Protein AF-A0A164VXR6-F1 (afdb_monomer_lite)

InterPro domains:
  IPR011072 HR1 rho-binding domain [PF02185] (20-84)
  IPR011072 HR1 rho-binding domain [PF02185] (116-157)
  IPR011072 HR1 rho-binding domain [PS51860] (7-86)
  IPR011072 HR1 rho-binding domain [SM00742] (19-87)
  IPR011072 HR1 rho-binding domain [SM00742] (115-161)
  IPR036274 HR1 repeat superfamily [SSF46585] (18-89)
  IPR036274 HR1 repeat superfamily [SSF46585] (110-157)

Radius of gyration: 31.19 Å; chains: 1; bounding box: 67×35×111 Å

Sequence (162 aa):
MSPGDVAVQRPDEGSLSEQRISSLEKQLNIEQKVKQGAENMIQQYCNGPTRDKKLLAEAQQMLADSKAKIEYIKMRIMKVKQVQSEEMDGKGSADGSRVRGDRNCDFGLMTPLEVRIEELRHHLRIESAVVEGAKNVIRLLQSARSTDKKALQELETYPNDY

pLDDT: mean 76.7, std 19.56, range [37.41, 98.5]

Organism: NCBI:txid35525

Foldseek 3Di:
DDDDDPPPPDPPVVVVLVVVLVVLVVVLVVLVVQLVVLVVQLVCLVPDPHNPVVSNVVSVVSNVVSVVSNVLSVVLSVVSVVVVVCVVVPPDDPDDDDPDDDPPVVPVNDDPVRVVVVVVVVVVVVVVVVVVVVVVVVVVVVVVVVVVVVVVVVVVVPDDPD

Secondary structure (DSSP, 8-state):
-PPP--------HHHHHHHHHHHHHHHHHHHHHHHHHHHHHHHHHHHSS---HHHHHHHHHHHHHHHHHHHHHHHHHHHHHHHHHHHHS-SS--------S-TTTTGGGS-HHHHHHHHHHHHHHHHHHHHHHHHHHHHHHHHHHHHHHHHHHHHHT-----

Structure (mmCIF, N/CA/C/O backbone):
data_AF-A0A164VXR6-F1
#
_entry.id   AF-A0A164VXR6-F1
#
loop_
_atom_site.group_PDB
_atom_site.id
_atom_site.type_symbol
_atom_site.label_atom_id
_atom_site.label_alt_id
_atom_site.label_comp_id
_atom_site.label_asym_id
_atom_site.label_entity_id
_atom_site.label_seq_id
_atom_site.pdbx_PDB_ins_code
_atom_site.Cartn_x
_atom_site.Cartn_y
_atom_site.Cartn_z
_atom_site.occupancy
_atom_site.B_iso_or_equiv
_atom_site.auth_seq_id
_atom_site.auth_comp_id
_atom_site.auth_asym_id
_atom_site.auth_atom_id
_atom_site.pdbx_PDB_model_num
ATOM 1 N N . MET A 1 1 ? 46.094 20.192 -18.897 1.00 37.41 1 MET A N 1
ATOM 2 C CA . MET A 1 1 ? 44.931 20.343 -17.996 1.00 37.41 1 MET A CA 1
ATOM 3 C C . MET A 1 1 ? 43.836 19.445 -18.547 1.00 37.41 1 MET A C 1
ATOM 5 O O . MET A 1 1 ? 43.310 19.765 -19.603 1.00 37.41 1 MET A O 1
ATOM 9 N N . SER A 1 2 ? 43.589 18.287 -17.929 1.00 38.66 2 SER A N 1
ATOM 10 C CA . SER A 1 2 ? 42.525 17.363 -18.357 1.00 38.66 2 SER A CA 1
ATOM 11 C C . SER A 1 2 ? 41.244 17.643 -17.566 1.00 38.66 2 SER A C 1
ATOM 13 O O . SER A 1 2 ? 41.351 17.872 -16.358 1.00 38.66 2 SER A O 1
ATOM 15 N N . PRO A 1 3 ? 40.055 17.640 -18.194 1.00 51.25 3 PRO A N 1
ATOM 16 C CA . PRO A 1 3 ? 38.788 17.786 -17.485 1.00 51.25 3 PRO A CA 1
ATOM 17 C C . PRO A 1 3 ? 38.498 16.517 -16.679 1.00 51.25 3 PRO A C 1
ATOM 19 O O . PRO A 1 3 ? 38.633 15.412 -17.199 1.00 51.25 3 PRO A O 1
ATOM 22 N N . GLY A 1 4 ? 38.148 16.691 -15.406 1.00 48.50 4 GLY A N 1
ATOM 23 C CA . GLY A 1 4 ? 37.881 15.603 -14.474 1.00 48.50 4 GLY A CA 1
ATOM 24 C C . GLY A 1 4 ? 36.590 14.852 -14.784 1.00 48.50 4 GLY A C 1
ATOM 25 O O . GLY A 1 4 ? 35.537 15.458 -14.982 1.00 48.50 4 GLY A O 1
ATOM 26 N N . ASP A 1 5 ? 36.686 13.525 -14.742 1.00 47.75 5 ASP A N 1
ATOM 27 C CA . ASP A 1 5 ? 35.557 12.622 -14.560 1.00 47.75 5 ASP A CA 1
ATOM 28 C C . ASP A 1 5 ? 34.925 12.891 -13.190 1.00 47.75 5 ASP A C 1
ATOM 30 O O . ASP A 1 5 ? 35.370 12.391 -12.154 1.00 47.75 5 ASP A O 1
ATOM 34 N N . VAL A 1 6 ? 33.872 13.707 -13.168 1.00 50.69 6 VAL A N 1
ATOM 35 C CA . VAL A 1 6 ? 32.955 13.754 -12.030 1.00 50.69 6 VAL A CA 1
ATOM 36 C C . VAL A 1 6 ? 32.111 12.491 -12.120 1.00 50.69 6 VAL A C 1
ATOM 38 O O . VAL A 1 6 ? 31.090 12.450 -12.806 1.00 50.69 6 VAL A O 1
ATOM 41 N N . ALA A 1 7 ? 32.577 11.433 -11.459 1.00 50.16 7 ALA A N 1
ATOM 42 C CA . ALA A 1 7 ? 31.784 10.245 -11.208 1.00 50.16 7 ALA A CA 1
ATOM 43 C C . ALA A 1 7 ? 30.523 10.671 -10.444 1.00 50.16 7 ALA A C 1
ATOM 45 O O . ALA A 1 7 ? 30.551 10.921 -9.241 1.00 50.16 7 ALA A O 1
ATOM 46 N N . VAL A 1 8 ? 29.407 10.797 -11.161 1.00 50.16 8 VAL A N 1
ATOM 47 C CA . VAL A 1 8 ? 28.083 10.901 -10.554 1.00 50.16 8 VAL A CA 1
ATOM 48 C C . VAL A 1 8 ? 27.835 9.557 -9.880 1.00 50.16 8 VAL A C 1
ATOM 50 O O . VAL A 1 8 ? 27.436 8.586 -10.526 1.00 50.16 8 VAL A O 1
ATOM 53 N N . GLN A 1 9 ? 28.147 9.481 -8.585 1.00 45.62 9 GLN A N 1
ATOM 54 C CA . GLN A 1 9 ? 27.748 8.377 -7.725 1.00 45.62 9 GLN A CA 1
ATOM 55 C C . GLN A 1 9 ? 26.221 8.284 -7.822 1.00 45.62 9 GLN A C 1
ATOM 57 O O . GLN A 1 9 ? 25.499 9.120 -7.274 1.00 45.62 9 GLN A O 1
ATOM 62 N N . ARG A 1 10 ? 25.718 7.307 -8.583 1.00 52.88 10 ARG A N 1
ATOM 63 C CA . ARG A 1 10 ? 24.296 6.965 -8.551 1.00 52.88 10 ARG A CA 1
ATOM 64 C C . ARG A 1 10 ? 23.985 6.559 -7.108 1.00 52.88 10 ARG A C 1
ATOM 66 O O . ARG A 1 10 ? 24.719 5.717 -6.586 1.00 52.88 10 ARG A O 1
ATOM 73 N N . PRO A 1 11 ? 22.989 7.169 -6.442 1.00 51.09 11 PRO A N 1
ATOM 74 C CA . PRO A 1 11 ? 22.593 6.719 -5.119 1.00 51.09 11 PRO A CA 1
ATOM 75 C C . PRO A 1 11 ? 22.238 5.236 -5.216 1.00 51.09 11 PRO A C 1
ATOM 77 O O . PRO A 1 11 ? 21.591 4.806 -6.168 1.00 51.09 11 PRO A O 1
ATOM 80 N N . ASP A 1 12 ? 22.747 4.459 -4.270 1.00 57.25 12 ASP A N 1
ATOM 81 C CA . ASP A 1 12 ? 22.520 3.026 -4.191 1.00 57.25 12 ASP A CA 1
ATOM 82 C C . ASP A 1 12 ? 21.017 2.779 -3.974 1.00 57.25 12 ASP A C 1
ATOM 84 O O . ASP A 1 12 ? 20.495 2.964 -2.873 1.00 57.25 12 ASP A O 1
ATOM 88 N N . GLU A 1 13 ? 20.295 2.444 -5.047 1.00 53.94 13 GLU A N 1
ATOM 89 C CA . GLU A 1 13 ? 18.845 2.175 -5.053 1.00 53.94 13 GLU A CA 1
ATOM 90 C C . GLU A 1 13 ? 18.466 1.070 -4.043 1.00 53.94 13 GLU A C 1
ATOM 92 O O . GLU A 1 13 ? 17.353 1.061 -3.499 1.00 53.94 13 GLU A O 1
ATOM 97 N N . GLY A 1 14 ? 19.424 0.193 -3.705 1.00 58.69 14 GLY A N 1
ATOM 98 C CA . GLY A 1 14 ? 19.308 -0.771 -2.612 1.00 58.69 14 GLY A CA 1
ATOM 99 C C . GLY A 1 14 ? 19.051 -0.097 -1.261 1.00 58.69 14 GLY A C 1
ATOM 100 O O . GLY A 1 14 ? 18.125 -0.483 -0.546 1.00 58.69 14 GLY A O 1
ATOM 101 N N . SER A 1 15 ? 19.770 0.989 -0.960 1.00 70.50 15 SER A N 1
ATOM 102 C CA . SER A 1 15 ? 19.641 1.733 0.298 1.00 70.50 15 SER A CA 1
ATOM 103 C C . SER A 1 15 ? 18.287 2.440 0.432 1.00 70.50 15 SER A C 1
ATOM 105 O O . SER A 1 15 ? 17.696 2.457 1.513 1.00 70.50 15 SER A O 1
ATOM 107 N N . LEU A 1 16 ? 17.743 2.984 -0.662 1.00 73.94 16 LEU A N 1
ATOM 108 C CA . LEU A 1 16 ? 16.427 3.641 -0.653 1.00 73.94 16 LEU A CA 1
ATOM 109 C C . LEU A 1 16 ? 15.288 2.634 -0.446 1.00 73.94 16 LEU A C 1
ATOM 111 O O . LEU A 1 16 ? 14.347 2.894 0.311 1.00 73.94 16 LEU A O 1
ATOM 115 N N . SER A 1 17 ? 15.389 1.465 -1.080 1.00 77.69 17 SER A N 1
ATOM 116 C CA . SER A 1 17 ? 14.424 0.374 -0.921 1.00 77.69 17 SER A CA 1
ATOM 117 C C . SER A 1 17 ? 14.445 -0.198 0.499 1.00 77.69 17 SER A C 1
ATOM 119 O O . SER A 1 17 ? 13.386 -0.393 1.099 1.00 77.69 17 SER A O 1
ATOM 121 N N . GLU A 1 18 ? 15.628 -0.368 1.094 1.00 83.56 18 GLU A N 1
ATOM 122 C CA . GLU A 1 18 ? 15.786 -0.776 2.496 1.00 83.56 18 GLU A CA 1
ATOM 123 C C . GLU A 1 18 ? 15.213 0.254 3.478 1.00 83.56 18 GLU A C 1
ATOM 125 O O . GLU A 1 18 ? 14.461 -0.103 4.390 1.00 83.56 18 GLU A O 1
ATOM 130 N N . GLN A 1 19 ? 15.491 1.546 3.272 1.00 86.06 19 GLN A N 1
ATOM 131 C CA . GLN A 1 19 ? 14.904 2.624 4.076 1.00 86.06 19 GLN A CA 1
ATOM 132 C C . GLN A 1 19 ? 13.374 2.614 3.997 1.00 86.06 19 GLN A C 1
ATOM 134 O O . GLN A 1 19 ? 12.681 2.807 5.004 1.00 86.06 19 GLN A O 1
ATOM 139 N N . ARG A 1 20 ? 12.831 2.348 2.807 1.00 87.06 20 ARG A N 1
ATOM 140 C CA . ARG A 1 20 ? 11.391 2.252 2.583 1.00 87.06 20 ARG A CA 1
ATOM 141 C C . ARG A 1 20 ? 10.773 1.043 3.280 1.00 87.06 20 ARG A C 1
ATOM 143 O O . ARG A 1 20 ? 9.735 1.201 3.922 1.00 87.06 20 ARG A O 1
ATOM 150 N N . ILE A 1 21 ? 11.411 -0.126 3.204 1.00 90.25 21 ILE A N 1
ATOM 151 C CA . ILE A 1 21 ? 10.992 -1.328 3.940 1.00 90.25 21 ILE A CA 1
ATOM 152 C C . ILE A 1 21 ? 11.004 -1.047 5.447 1.00 90.25 21 ILE A C 1
ATOM 154 O O . ILE A 1 21 ? 9.990 -1.266 6.103 1.00 90.25 21 ILE A O 1
ATOM 158 N N . SER A 1 22 ? 12.083 -0.465 5.980 1.00 91.44 22 SER A N 1
ATOM 159 C CA . SER A 1 22 ? 12.189 -0.122 7.406 1.00 91.44 22 SER A CA 1
ATOM 160 C C . SER A 1 22 ? 11.085 0.843 7.861 1.00 91.44 22 SER A C 1
ATOM 162 O O . SER A 1 22 ? 10.511 0.691 8.941 1.00 91.44 22 SER A O 1
ATOM 164 N N . SER A 1 23 ? 10.737 1.832 7.032 1.00 92.38 23 SER A N 1
ATOM 165 C CA . SER A 1 23 ? 9.627 2.751 7.310 1.00 92.38 23 SER A CA 1
ATOM 166 C C . SER A 1 23 ? 8.273 2.030 7.348 1.00 92.38 23 SER A C 1
ATOM 168 O O . SER A 1 23 ? 7.489 2.227 8.281 1.00 92.38 23 SER A O 1
ATOM 170 N N . LEU A 1 24 ? 8.013 1.140 6.385 1.00 93.38 24 LEU A N 1
ATOM 171 C CA . LEU A 1 24 ? 6.791 0.332 6.347 1.00 93.38 24 LEU A CA 1
ATOM 172 C C . LEU A 1 24 ? 6.701 -0.632 7.540 1.00 93.38 24 LEU A C 1
ATOM 174 O O . LEU A 1 24 ? 5.629 -0.790 8.116 1.00 93.38 24 LEU A O 1
ATOM 178 N N . GLU A 1 25 ? 7.811 -1.233 7.969 1.00 94.75 25 GLU A N 1
ATOM 179 C CA . GLU A 1 25 ? 7.860 -2.095 9.158 1.00 94.75 25 GLU A CA 1
ATOM 180 C C . GLU A 1 25 ? 7.544 -1.320 10.446 1.00 94.75 25 GLU A C 1
ATOM 182 O O . GLU A 1 25 ? 6.812 -1.813 11.310 1.00 94.75 25 GLU A O 1
ATOM 187 N N . LYS A 1 26 ? 8.012 -0.069 10.562 1.00 97.06 26 LYS A N 1
ATOM 188 C CA . LYS A 1 26 ? 7.627 0.822 11.669 1.00 97.06 26 LYS A CA 1
ATOM 189 C C . LYS A 1 26 ? 6.127 1.121 11.652 1.00 97.06 26 LYS A C 1
ATOM 191 O O . LYS A 1 26 ? 5.485 1.027 12.697 1.00 97.06 26 LYS A O 1
ATOM 196 N N . GLN A 1 27 ? 5.557 1.436 10.486 1.00 96.06 27 GLN A N 1
ATOM 197 C CA . GLN A 1 27 ? 4.109 1.650 10.338 1.00 96.06 27 GLN A CA 1
ATOM 198 C C . GLN A 1 27 ? 3.311 0.392 10.698 1.00 96.06 27 GLN A C 1
ATOM 200 O O . GLN A 1 27 ? 2.318 0.479 11.419 1.00 96.06 27 GLN A O 1
ATOM 205 N N . LEU A 1 28 ? 3.783 -0.783 10.274 1.00 97.50 28 LEU A N 1
ATOM 206 C CA . LEU A 1 28 ? 3.179 -2.067 10.619 1.00 97.50 28 LEU A CA 1
ATOM 207 C C . LEU A 1 28 ? 3.151 -2.281 12.137 1.00 97.50 28 LEU A C 1
ATOM 209 O O . LEU A 1 28 ? 2.126 -2.694 12.675 1.00 97.50 28 LEU A O 1
ATOM 213 N N . ASN A 1 29 ? 4.243 -1.967 12.840 1.00 97.94 29 ASN A N 1
ATOM 214 C CA . ASN A 1 29 ? 4.298 -2.084 14.298 1.00 97.94 29 ASN A CA 1
ATOM 215 C C . ASN A 1 29 ? 3.319 -1.129 15.001 1.00 97.94 29 ASN A C 1
ATOM 217 O O . ASN A 1 29 ? 2.695 -1.506 15.993 1.00 97.94 29 ASN A O 1
ATOM 221 N N . ILE A 1 30 ? 3.162 0.093 14.484 1.00 98.12 30 ILE A N 1
ATOM 222 C CA . ILE A 1 30 ? 2.190 1.060 15.008 1.00 98.12 30 ILE A CA 1
ATOM 223 C C . ILE A 1 30 ? 0.771 0.508 14.855 1.00 98.12 30 ILE A C 1
ATOM 225 O O . ILE A 1 30 ? 0.046 0.423 15.843 1.00 98.12 30 ILE A O 1
ATOM 229 N N . GLU A 1 31 ? 0.388 0.062 13.658 1.00 98.19 31 GLU A N 1
ATOM 230 C CA . GLU A 1 31 ? -0.961 -0.463 13.419 1.00 98.19 31 GLU A CA 1
ATOM 231 C C . GLU A 1 31 ? -1.221 -1.767 14.196 1.00 98.19 31 GLU A C 1
ATOM 233 O O . GLU A 1 31 ? -2.330 -1.984 14.680 1.00 98.19 31 GLU A O 1
ATOM 238 N N . GLN A 1 32 ? -0.200 -2.599 14.441 1.00 98.44 32 GLN A N 1
ATOM 239 C CA . GLN A 1 32 ? -0.304 -3.744 15.359 1.00 98.44 32 GLN A CA 1
ATOM 240 C C . GLN A 1 32 ? -0.616 -3.321 16.801 1.00 98.44 32 GLN A C 1
ATOM 242 O O . GLN A 1 32 ? -1.432 -3.964 17.464 1.00 98.44 32 GLN A O 1
ATOM 247 N N . LYS A 1 33 ? 0.003 -2.240 17.291 1.00 98.44 33 LYS A N 1
ATOM 248 C CA . LYS A 1 33 ? -0.289 -1.691 18.624 1.00 98.44 33 LYS A CA 1
ATOM 249 C C . LYS A 1 33 ? -1.692 -1.096 18.693 1.00 98.44 33 LYS A C 1
ATOM 251 O O . LYS A 1 33 ? -2.381 -1.323 19.682 1.00 98.44 33 LYS A O 1
ATOM 256 N N . VAL A 1 34 ? -2.134 -0.398 17.645 1.00 98.50 34 VAL A N 1
ATOM 257 C CA . VAL A 1 34 ? -3.510 0.120 17.544 1.00 98.50 34 VAL A CA 1
ATOM 258 C C . VAL A 1 34 ? -4.516 -1.032 17.565 1.00 98.50 34 VAL A C 1
ATOM 260 O O . VAL A 1 34 ? -5.451 -1.009 18.362 1.00 98.50 34 VAL A O 1
ATOM 263 N N . LYS A 1 35 ? -4.277 -2.082 16.772 1.00 98.44 35 LYS A N 1
ATOM 264 C CA . LYS A 1 35 ? -5.089 -3.306 16.740 1.00 98.44 35 LYS A CA 1
ATOM 265 C C . LYS A 1 35 ? -5.209 -3.939 18.132 1.00 98.44 35 LYS A C 1
ATOM 267 O O . LYS A 1 35 ? -6.316 -4.222 18.580 1.00 98.44 35 LYS A O 1
ATOM 272 N N . GLN A 1 36 ? -4.087 -4.116 18.836 1.00 98.44 36 GLN A N 1
ATOM 273 C CA . GLN A 1 36 ? -4.080 -4.662 20.197 1.00 98.44 36 GLN A CA 1
ATOM 274 C C . GLN A 1 36 ? -4.802 -3.744 21.197 1.00 98.44 36 GLN A C 1
ATOM 276 O O . GLN A 1 36 ? -5.530 -4.223 22.064 1.00 98.44 36 GLN A O 1
ATOM 281 N N . GLY A 1 37 ? -4.621 -2.425 21.081 1.00 97.81 37 GLY A N 1
ATOM 282 C CA . GLY A 1 37 ? -5.319 -1.439 21.905 1.00 97.81 37 GLY A CA 1
ATOM 283 C C . GLY A 1 37 ? -6.836 -1.517 21.732 1.00 97.81 37 GLY A C 1
ATOM 284 O O . GLY A 1 37 ? -7.561 -1.583 22.723 1.00 97.81 37 GLY A O 1
ATOM 285 N N . ALA A 1 38 ? -7.310 -1.609 20.488 1.00 97.69 38 ALA A N 1
ATOM 286 C CA . ALA A 1 38 ? -8.725 -1.779 20.175 1.00 97.69 38 ALA A CA 1
ATOM 287 C C . ALA A 1 38 ? -9.286 -3.109 20.713 1.00 97.69 38 ALA A C 1
ATOM 289 O O . ALA A 1 38 ? -10.374 -3.127 21.285 1.00 97.69 38 ALA A O 1
ATOM 290 N N . GLU A 1 39 ? -8.537 -4.214 20.609 1.00 96.94 39 GLU A N 1
ATOM 291 C CA . GLU A 1 39 ? -8.921 -5.507 21.202 1.00 96.94 39 GLU A CA 1
ATOM 292 C C . GLU A 1 39 ? -9.069 -5.416 22.727 1.00 96.94 39 GLU A C 1
ATOM 294 O O . GLU A 1 39 ? -10.060 -5.901 23.280 1.00 96.94 39 GLU A O 1
ATOM 299 N N . ASN A 1 40 ? -8.138 -4.738 23.403 1.00 95.75 40 ASN A N 1
ATOM 300 C CA . ASN A 1 40 ? -8.205 -4.522 24.848 1.00 95.75 40 ASN A CA 1
ATOM 301 C C . ASN A 1 40 ? -9.414 -3.653 25.234 1.00 95.75 40 ASN A C 1
ATOM 303 O O . ASN A 1 40 ? -10.114 -3.968 26.196 1.00 95.75 40 ASN A O 1
ATOM 307 N N . MET A 1 41 ? -9.697 -2.594 24.469 1.00 94.31 41 MET A N 1
ATOM 308 C CA . MET A 1 41 ? -10.877 -1.744 24.670 1.00 94.31 41 MET A CA 1
ATOM 309 C C . MET A 1 41 ? -12.177 -2.543 24.514 1.00 94.31 41 MET A C 1
ATOM 311 O O . MET A 1 41 ? -13.050 -2.478 25.376 1.00 94.31 41 MET A O 1
ATOM 315 N N . ILE A 1 42 ? -12.291 -3.368 23.468 1.00 94.06 42 ILE A N 1
ATOM 316 C CA . ILE A 1 42 ? -13.458 -4.240 23.256 1.00 94.06 42 ILE A CA 1
ATOM 317 C C . ILE A 1 42 ? -13.650 -5.195 24.441 1.00 94.06 42 ILE A C 1
ATOM 319 O O . ILE A 1 42 ? -14.770 -5.339 24.929 1.00 94.06 42 ILE A O 1
ATOM 323 N N . GLN A 1 43 ? -12.578 -5.821 24.943 1.00 92.56 43 GLN A N 1
ATOM 324 C CA . GLN A 1 43 ? -12.661 -6.702 26.114 1.00 92.56 43 GLN A CA 1
ATOM 325 C C . GLN A 1 43 ? -13.179 -5.960 27.35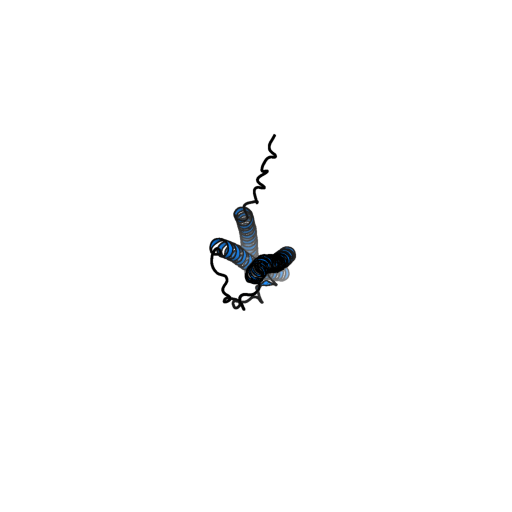4 1.00 92.56 43 GLN A C 1
ATOM 327 O O . GLN A 1 43 ? -14.042 -6.485 28.062 1.00 92.56 43 GLN A O 1
ATOM 332 N N . GLN A 1 44 ? -12.701 -4.734 27.592 1.00 91.31 44 GLN A N 1
ATOM 333 C CA . GLN A 1 44 ? -13.149 -3.904 28.712 1.00 91.31 44 GLN A CA 1
ATOM 334 C C . GLN A 1 44 ? -14.631 -3.520 28.594 1.00 91.31 44 GLN A C 1
ATOM 336 O O . GLN A 1 44 ? -15.370 -3.646 29.569 1.00 91.31 44 GLN A O 1
ATOM 341 N N . TYR A 1 45 ? -15.099 -3.112 27.411 1.00 88.56 45 TYR A N 1
ATOM 342 C CA . TYR A 1 45 ? -16.488 -2.676 27.222 1.00 88.56 45 TYR A CA 1
ATOM 343 C C . TYR A 1 45 ? -17.500 -3.829 27.132 1.00 88.56 45 TYR A C 1
ATOM 345 O O . TYR A 1 45 ? -18.669 -3.642 27.472 1.00 88.56 45 TYR A O 1
ATOM 353 N N . CYS A 1 46 ? -17.083 -5.030 26.719 1.00 84.88 46 CYS A N 1
ATOM 354 C CA . CYS A 1 46 ? -17.948 -6.216 26.701 1.00 84.88 46 CYS A CA 1
ATOM 355 C C . CYS A 1 46 ? -18.171 -6.815 28.103 1.00 84.88 46 CYS A C 1
ATOM 357 O O . CYS A 1 46 ? -19.286 -7.261 28.413 1.00 84.88 46 CYS A O 1
ATOM 359 N N . ASN A 1 47 ? -17.123 -6.804 28.937 1.00 80.81 47 ASN A N 1
ATOM 360 C CA . ASN A 1 47 ? -17.082 -7.499 30.229 1.00 80.81 47 ASN A CA 1
ATOM 361 C C . ASN A 1 47 ? -17.228 -6.566 31.447 1.00 80.81 47 ASN A C 1
ATOM 363 O O . ASN A 1 47 ? -17.385 -7.051 32.565 1.00 80.81 47 ASN A O 1
ATOM 367 N N . GLY A 1 48 ? -17.161 -5.245 31.254 1.00 70.44 48 GLY A N 1
ATOM 368 C CA . GLY A 1 48 ? -17.264 -4.253 32.324 1.00 70.44 48 GLY A CA 1
ATOM 369 C C . GLY A 1 48 ? -18.706 -3.913 32.747 1.00 70.44 48 GLY A C 1
ATOM 370 O O . GLY A 1 48 ? -19.655 -4.160 31.999 1.00 70.44 48 GLY A O 1
ATOM 371 N N . PRO A 1 49 ? -18.887 -3.297 33.933 1.00 70.81 49 PRO A N 1
ATOM 372 C CA . PRO A 1 49 ? -20.200 -2.897 34.454 1.00 70.81 49 PRO A CA 1
ATOM 373 C C . PRO A 1 49 ? -20.851 -1.757 33.651 1.00 70.81 49 PRO A C 1
ATOM 375 O O . PRO A 1 49 ? -22.076 -1.659 33.602 1.00 70.81 49 PRO A O 1
ATOM 378 N N . THR A 1 50 ? -20.056 -0.919 32.977 1.00 66.38 50 THR A N 1
ATOM 379 C CA . THR A 1 50 ? -20.530 0.145 32.079 1.00 66.38 50 THR A CA 1
ATOM 380 C C . THR A 1 50 ? -20.386 -0.291 30.625 1.00 66.38 50 THR A C 1
ATOM 382 O O . THR A 1 50 ? -19.339 -0.112 30.001 1.00 66.38 50 THR A O 1
ATOM 385 N 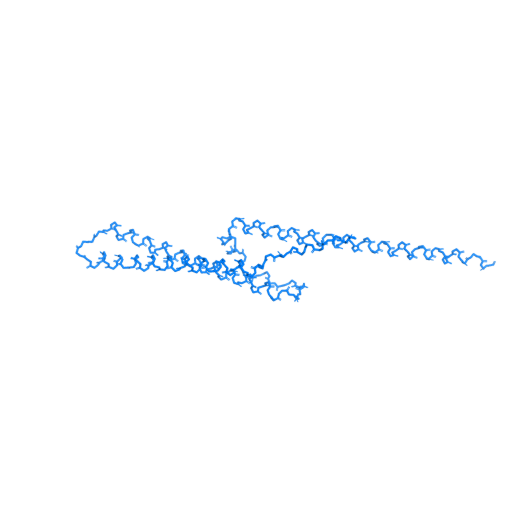N . ARG A 1 51 ? -21.455 -0.869 30.072 1.00 74.94 51 ARG A N 1
ATOM 386 C CA . ARG A 1 51 ? -21.561 -1.201 28.645 1.00 74.94 51 ARG A CA 1
ATOM 387 C C . ARG A 1 51 ? -21.878 0.044 27.823 1.00 74.94 51 ARG A C 1
ATOM 389 O O . ARG A 1 51 ? -23.019 0.247 27.404 1.00 74.94 51 ARG A O 1
ATOM 396 N N . ASP A 1 52 ? -20.873 0.881 27.598 1.00 85.38 52 ASP A N 1
ATOM 397 C CA . ASP A 1 52 ? -21.014 2.003 26.676 1.00 85.38 52 ASP A CA 1
ATOM 398 C C . ASP A 1 52 ? -20.988 1.490 25.228 1.00 85.38 52 ASP A C 1
ATOM 400 O O . ASP A 1 52 ? -19.939 1.208 24.642 1.00 85.38 52 ASP A O 1
ATOM 404 N N . LYS A 1 53 ? -22.184 1.334 24.650 1.00 89.19 53 LYS A N 1
ATOM 405 C CA . LYS A 1 53 ? -22.365 0.840 23.278 1.00 89.19 53 LYS A CA 1
ATOM 406 C C . LYS A 1 53 ? -21.642 1.701 22.243 1.00 89.19 53 LYS A C 1
ATOM 408 O O . LYS A 1 53 ? -21.238 1.166 21.214 1.00 89.19 53 LYS A O 1
ATOM 413 N N . LYS A 1 54 ? -21.486 3.006 22.492 1.00 92.81 54 LYS A N 1
ATOM 414 C CA . LYS A 1 54 ? -20.831 3.913 21.547 1.00 92.81 54 LYS A CA 1
ATOM 415 C C . LYS A 1 54 ? -19.326 3.662 21.520 1.00 92.81 54 LYS A C 1
ATOM 417 O O . LYS A 1 54 ? -18.767 3.490 20.442 1.00 92.81 54 LYS A O 1
ATOM 422 N N . LEU A 1 55 ? -18.705 3.553 22.696 1.00 92.19 55 LEU A N 1
ATOM 423 C CA . LEU A 1 55 ? -17.276 3.245 22.811 1.00 92.19 55 LEU A CA 1
ATOM 424 C C . LEU A 1 55 ? -16.945 1.853 22.264 1.00 92.19 55 LEU A C 1
ATOM 426 O O . LEU A 1 55 ? -15.922 1.673 21.606 1.00 92.19 55 LEU A O 1
ATOM 430 N N . LEU A 1 56 ? -17.832 0.874 22.473 1.00 93.69 56 LEU A N 1
ATOM 431 C CA . LEU A 1 56 ? -17.673 -0.455 21.886 1.00 93.69 56 LEU A CA 1
ATOM 432 C C . LEU A 1 56 ? -17.694 -0.407 20.350 1.00 93.69 56 LEU A C 1
ATOM 434 O O . LEU A 1 56 ? -16.838 -1.024 19.717 1.00 93.69 56 LEU A O 1
ATOM 438 N N . ALA A 1 57 ? -18.639 0.325 19.753 1.00 94.94 57 ALA A N 1
ATOM 439 C CA . ALA A 1 57 ? -18.726 0.472 18.300 1.00 94.94 57 ALA A CA 1
ATOM 440 C C . ALA A 1 57 ? -17.486 1.174 17.720 1.00 94.94 57 ALA A C 1
ATOM 442 O O . ALA A 1 57 ? -16.948 0.741 16.703 1.00 94.94 57 ALA A O 1
ATOM 443 N N . GLU A 1 58 ? -16.986 2.212 18.393 1.00 95.88 58 GLU A N 1
ATOM 444 C CA . GLU A 1 58 ? -15.766 2.917 17.991 1.00 95.88 58 GLU A CA 1
ATOM 445 C C . GLU A 1 58 ? -14.531 2.007 18.060 1.00 95.88 58 GLU A C 1
ATOM 447 O O . GLU A 1 58 ? -13.748 1.944 17.112 1.00 95.88 58 GLU A O 1
ATOM 452 N N . ALA A 1 59 ? -14.390 1.218 19.130 1.00 96.69 59 ALA A N 1
ATOM 453 C CA . ALA A 1 59 ? -13.305 0.247 19.251 1.00 96.69 59 ALA A CA 1
ATOM 454 C C . ALA A 1 59 ? -13.389 -0.865 18.187 1.00 96.69 59 ALA A C 1
ATOM 456 O O . ALA A 1 59 ? -12.364 -1.283 17.647 1.00 96.69 59 ALA A O 1
ATOM 457 N N . GLN A 1 60 ? -14.596 -1.320 17.833 1.00 96.81 60 GLN A N 1
ATOM 458 C CA . GLN A 1 60 ? -14.808 -2.269 16.734 1.00 96.81 60 GLN A CA 1
ATOM 459 C C . GLN A 1 60 ? -14.417 -1.681 15.374 1.00 96.81 60 GLN A C 1
ATOM 461 O O . GLN A 1 60 ? -13.757 -2.366 14.591 1.00 96.81 60 GLN A O 1
ATOM 466 N N . GLN A 1 61 ? -14.769 -0.419 15.113 1.00 97.75 61 GLN A N 1
ATOM 467 C CA . GLN A 1 61 ? -14.367 0.275 13.892 1.00 97.75 61 GLN A CA 1
ATOM 468 C C . GLN A 1 61 ? -12.843 0.418 13.818 1.00 97.75 61 GLN A C 1
ATOM 470 O O . GLN A 1 61 ? -12.240 0.016 12.826 1.00 97.75 61 GLN A O 1
ATOM 475 N N . MET A 1 62 ? -12.197 0.875 14.897 1.00 98.00 62 MET A N 1
ATOM 476 C CA . MET A 1 62 ? -10.732 0.965 14.966 1.00 98.00 62 MET A CA 1
ATOM 477 C C . MET A 1 62 ? -10.051 -0.392 14.748 1.00 98.00 62 MET A C 1
ATOM 479 O O . MET A 1 62 ? -9.002 -0.473 14.102 1.00 98.00 62 MET A O 1
ATOM 483 N N . LEU A 1 63 ? -10.635 -1.480 15.260 1.00 98.12 63 LEU A N 1
ATOM 484 C CA . LEU A 1 63 ? -10.126 -2.830 15.026 1.00 98.12 63 LEU A CA 1
ATOM 485 C C . LEU A 1 63 ? -10.233 -3.235 13.548 1.00 98.12 63 LEU A C 1
ATOM 487 O O . LEU A 1 63 ? -9.302 -3.837 13.013 1.00 98.12 63 LEU A O 1
ATOM 491 N N . ALA A 1 64 ? -11.352 -2.931 12.890 1.00 98.12 64 ALA A N 1
ATOM 492 C CA . ALA A 1 64 ? -11.531 -3.207 11.466 1.00 98.12 64 ALA A CA 1
ATOM 493 C C . ALA A 1 64 ? -10.538 -2.398 10.613 1.00 98.12 64 ALA A C 1
ATOM 495 O O . ALA A 1 64 ? -9.839 -2.971 9.773 1.00 98.12 64 ALA A O 1
ATOM 496 N N . ASP A 1 65 ? -10.405 -1.102 10.896 1.00 97.56 65 ASP A N 1
ATOM 497 C CA . ASP A 1 65 ? -9.524 -0.193 10.163 1.00 97.56 65 ASP A CA 1
ATOM 498 C C . ASP A 1 65 ? -8.048 -0.582 10.323 1.00 97.56 65 ASP A C 1
ATOM 500 O O . ASP A 1 65 ? -7.316 -0.686 9.337 1.00 97.56 65 ASP A O 1
ATOM 504 N N . SER A 1 66 ? -7.601 -0.859 11.553 1.00 98.12 66 SER A N 1
ATOM 505 C CA . SER A 1 66 ? -6.218 -1.289 11.814 1.00 98.12 66 SER A CA 1
ATOM 506 C C . SER A 1 66 ? -5.894 -2.628 11.144 1.00 98.12 66 SER A C 1
ATOM 508 O O . SER A 1 66 ? -4.812 -2.779 10.579 1.00 98.12 66 SER A O 1
ATOM 510 N N . LYS A 1 67 ? -6.830 -3.589 11.109 1.00 97.56 67 LYS A N 1
ATOM 511 C CA . LYS A 1 67 ? -6.656 -4.851 10.365 1.00 97.56 67 LYS A CA 1
ATOM 512 C C . LYS A 1 67 ? -6.497 -4.621 8.862 1.00 97.56 67 LYS A C 1
ATOM 514 O O . LYS A 1 67 ? -5.588 -5.196 8.266 1.00 97.56 67 LYS A O 1
ATOM 519 N N . ALA A 1 68 ? -7.334 -3.770 8.268 1.00 95.88 68 ALA A N 1
ATOM 520 C CA . ALA A 1 68 ? -7.238 -3.436 6.849 1.00 95.88 68 ALA A CA 1
ATOM 521 C C . ALA A 1 68 ? -5.894 -2.765 6.516 1.00 95.88 68 ALA A C 1
ATOM 523 O O . ALA A 1 68 ? -5.224 -3.143 5.553 1.00 95.88 68 ALA A O 1
ATOM 524 N N . LYS A 1 69 ? -5.445 -1.823 7.354 1.00 96.06 69 LYS A N 1
ATOM 525 C CA . LYS A 1 69 ? -4.145 -1.162 7.185 1.00 96.06 69 LYS A CA 1
ATOM 526 C C . LYS A 1 69 ? -2.962 -2.113 7.346 1.00 96.06 69 LYS A C 1
ATOM 528 O O . LYS A 1 69 ? -2.017 -2.022 6.569 1.00 96.06 69 LYS A O 1
ATOM 533 N N . ILE A 1 70 ? -3.003 -3.025 8.320 1.00 97.31 70 ILE A N 1
ATOM 534 C CA . ILE A 1 70 ? -1.967 -4.053 8.506 1.00 97.31 70 ILE A CA 1
ATOM 535 C C . ILE A 1 70 ? -1.788 -4.862 7.221 1.00 97.31 70 ILE A C 1
ATOM 537 O O . ILE A 1 70 ? -0.654 -5.073 6.792 1.00 97.31 70 ILE A O 1
ATOM 541 N N . GLU A 1 71 ? -2.889 -5.297 6.608 1.00 95.38 71 GLU A N 1
ATOM 542 C CA . GLU A 1 71 ? -2.837 -6.089 5.379 1.00 95.38 71 GLU A CA 1
ATOM 543 C C . GLU A 1 71 ? -2.257 -5.280 4.216 1.00 95.38 71 GLU A C 1
ATOM 545 O O . GLU A 1 71 ? -1.305 -5.714 3.567 1.00 95.38 71 GLU A O 1
ATOM 550 N N . TYR A 1 72 ? -2.727 -4.044 4.040 1.00 92.00 72 TYR A N 1
ATOM 551 C CA . TYR A 1 72 ? -2.187 -3.133 3.033 1.00 92.00 72 TYR A CA 1
ATOM 552 C C . TYR A 1 72 ? -0.676 -2.899 3.200 1.00 92.00 72 TYR A C 1
ATOM 554 O O . TYR A 1 72 ? 0.081 -2.982 2.232 1.00 92.00 72 TYR A O 1
ATOM 562 N N . ILE A 1 73 ? -0.200 -2.647 4.424 1.00 93.69 73 ILE A N 1
ATOM 563 C CA . ILE A 1 73 ? 1.226 -2.411 4.691 1.00 93.69 73 ILE A CA 1
ATOM 564 C C . ILE A 1 73 ? 2.053 -3.674 4.411 1.00 93.69 73 ILE A C 1
ATOM 566 O O . ILE A 1 73 ? 3.111 -3.579 3.788 1.00 93.69 73 ILE A O 1
ATOM 570 N N . LYS A 1 74 ? 1.577 -4.863 4.807 1.00 93.31 74 LYS A N 1
ATOM 5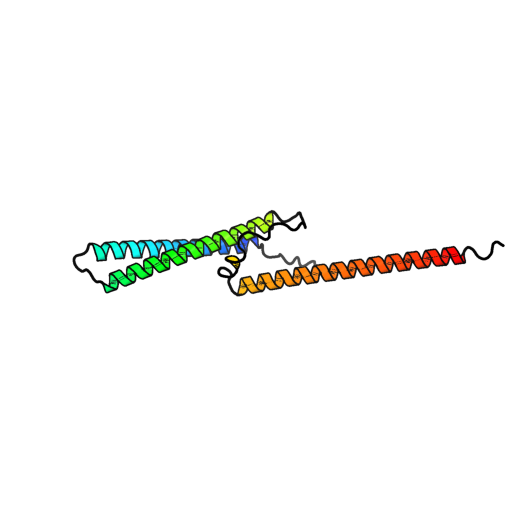71 C CA . LYS A 1 74 ? 2.251 -6.138 4.498 1.00 93.31 74 LYS A CA 1
ATOM 572 C C . LYS A 1 74 ? 2.374 -6.366 2.996 1.00 93.31 74 LYS A C 1
ATOM 574 O O . LYS A 1 74 ? 3.462 -6.692 2.521 1.00 93.31 74 LYS A O 1
ATOM 579 N N . MET A 1 75 ? 1.290 -6.146 2.255 1.00 90.44 75 MET A N 1
ATOM 580 C CA . MET A 1 75 ? 1.287 -6.253 0.797 1.00 90.44 75 MET A CA 1
ATOM 581 C C . MET A 1 75 ? 2.293 -5.281 0.163 1.00 90.44 75 MET A C 1
ATOM 583 O O . MET A 1 75 ? 3.030 -5.659 -0.746 1.00 90.44 75 MET A O 1
ATOM 587 N N . ARG A 1 76 ? 2.406 -4.050 0.684 1.00 88.56 76 ARG A N 1
ATOM 588 C CA . ARG A 1 76 ? 3.392 -3.054 0.222 1.00 88.56 76 ARG A CA 1
ATOM 589 C C . ARG A 1 76 ? 4.832 -3.484 0.509 1.00 88.56 76 ARG A C 1
ATOM 591 O O . ARG A 1 76 ? 5.675 -3.339 -0.370 1.00 88.56 76 ARG A O 1
ATOM 598 N N . ILE A 1 77 ? 5.118 -4.044 1.688 1.00 90.38 77 ILE A N 1
ATOM 599 C CA . ILE A 1 77 ? 6.448 -4.595 2.016 1.00 90.38 77 ILE A CA 1
ATOM 600 C C . ILE A 1 77 ? 6.808 -5.733 1.058 1.00 90.38 77 ILE A C 1
ATOM 602 O O . ILE A 1 77 ? 7.905 -5.738 0.503 1.00 90.38 77 ILE A O 1
ATOM 606 N N . MET A 1 78 ? 5.888 -6.679 0.846 1.00 88.12 78 MET A N 1
ATOM 607 C CA . MET A 1 78 ? 6.088 -7.807 -0.066 1.00 88.12 78 MET A CA 1
ATOM 608 C C . MET A 1 78 ? 6.405 -7.325 -1.486 1.00 88.12 78 MET A C 1
ATOM 610 O O . MET A 1 78 ? 7.353 -7.810 -2.096 1.00 88.12 78 MET A O 1
ATOM 614 N N . LYS A 1 79 ? 5.681 -6.309 -1.969 1.00 85.19 79 LYS A N 1
ATOM 615 C CA . LYS A 1 79 ? 5.907 -5.709 -3.287 1.00 85.19 79 LYS A CA 1
ATOM 616 C C . LYS A 1 79 ? 7.283 -5.055 -3.415 1.00 85.19 79 LYS A C 1
ATOM 618 O O . LYS A 1 79 ? 7.980 -5.307 -4.390 1.00 85.19 79 LYS A O 1
ATOM 623 N N . VAL A 1 80 ? 7.699 -4.248 -2.434 1.00 83.75 80 VAL A N 1
ATOM 624 C CA . VAL A 1 80 ? 9.030 -3.609 -2.465 1.00 83.75 80 VAL A CA 1
ATOM 625 C C . VAL A 1 80 ? 10.141 -4.667 -2.457 1.00 83.75 80 VAL A C 1
ATOM 627 O O . VAL A 1 80 ? 11.107 -4.537 -3.202 1.00 83.75 80 VAL A O 1
ATOM 630 N N . LYS A 1 81 ? 9.978 -5.751 -1.685 1.00 84.62 81 LYS A N 1
ATOM 631 C CA . LYS A 1 81 ? 10.927 -6.876 -1.673 1.00 84.62 81 LYS A CA 1
ATOM 632 C C . LYS A 1 81 ? 10.969 -7.636 -3.004 1.00 84.62 81 LYS A C 1
ATOM 634 O O . LYS A 1 81 ? 12.051 -8.019 -3.435 1.00 84.62 81 LYS A O 1
ATOM 639 N N . GLN A 1 82 ? 9.826 -7.832 -3.665 1.00 80.44 82 GLN A N 1
ATOM 640 C CA . GLN A 1 82 ? 9.771 -8.479 -4.980 1.00 80.44 82 GLN A CA 1
ATOM 641 C C . GLN A 1 82 ? 10.512 -7.657 -6.043 1.00 80.44 82 GLN A C 1
ATOM 643 O O . GLN A 1 82 ? 11.348 -8.210 -6.750 1.00 80.44 82 GLN A O 1
ATOM 648 N N . VAL A 1 83 ? 10.270 -6.342 -6.102 1.00 74.00 83 VAL A N 1
ATOM 649 C CA . VAL A 1 83 ? 10.965 -5.444 -7.043 1.00 74.00 83 VAL A CA 1
ATOM 650 C C . VAL A 1 83 ? 12.480 -5.467 -6.807 1.00 74.00 83 VAL A C 1
ATOM 652 O O . VAL A 1 83 ? 13.244 -5.557 -7.761 1.00 74.00 83 VAL A O 1
ATOM 655 N N . GLN A 1 84 ? 12.926 -5.470 -5.545 1.00 69.75 84 GLN A N 1
ATOM 656 C CA . GLN A 1 84 ? 14.352 -5.560 -5.213 1.00 69.75 84 GLN A CA 1
ATOM 657 C C . GLN A 1 84 ? 14.983 -6.899 -5.649 1.00 69.75 84 GLN A C 1
ATOM 659 O O . GLN A 1 84 ? 16.129 -6.919 -6.094 1.00 69.75 84 GLN A O 1
ATOM 664 N N . SER A 1 85 ? 14.243 -8.012 -5.562 1.00 63.78 85 SER A N 1
ATOM 665 C CA . SER A 1 85 ? 14.715 -9.325 -6.032 1.00 63.78 85 SER A CA 1
ATOM 666 C C . SER A 1 85 ? 14.780 -9.405 -7.562 1.00 63.78 85 SER A C 1
ATOM 668 O O . SER A 1 85 ? 15.734 -9.952 -8.107 1.00 63.78 85 SER A O 1
ATOM 670 N N . GLU A 1 86 ? 13.800 -8.831 -8.267 1.00 61.25 86 GLU A N 1
ATOM 671 C CA . GLU A 1 86 ? 13.766 -8.806 -9.736 1.00 61.25 86 GLU A CA 1
ATOM 672 C C . GLU A 1 86 ? 14.907 -7.960 -10.336 1.00 61.25 86 GLU A C 1
ATOM 674 O O . GLU A 1 86 ? 15.423 -8.289 -11.406 1.00 61.25 86 GLU A O 1
ATOM 679 N N . GLU A 1 87 ? 15.358 -6.910 -9.639 1.00 55.69 87 GLU A N 1
ATOM 680 C CA . GLU A 1 87 ? 16.498 -6.086 -10.066 1.00 55.69 87 GLU A CA 1
ATOM 681 C C . GLU A 1 87 ? 17.866 -6.775 -9.857 1.00 55.69 87 GLU A C 1
ATOM 683 O O . GLU A 1 87 ? 18.806 -6.482 -10.601 1.00 55.69 87 GLU A O 1
ATOM 688 N N . MET A 1 88 ? 17.992 -7.726 -8.918 1.00 50.84 88 MET A N 1
ATOM 689 C CA . MET A 1 88 ? 19.237 -8.489 -8.703 1.00 50.84 88 MET A CA 1
ATOM 690 C C . MET A 1 88 ? 19.393 -9.704 -9.631 1.00 50.84 88 MET A C 1
ATOM 692 O O . MET A 1 88 ? 20.513 -10.005 -10.045 1.00 50.84 88 MET A O 1
ATOM 696 N N . ASP A 1 89 ? 18.296 -10.354 -10.025 1.00 47.12 89 ASP A N 1
ATOM 697 C CA . ASP A 1 89 ? 18.321 -11.520 -10.927 1.00 47.12 89 ASP A CA 1
ATOM 698 C C . ASP A 1 89 ? 18.259 -11.141 -12.430 1.00 47.12 89 ASP A C 1
ATOM 700 O O . ASP A 1 89 ? 18.340 -11.990 -13.320 1.00 47.12 89 ASP A O 1
ATOM 704 N N . GLY A 1 90 ? 18.154 -9.846 -12.747 1.00 45.47 90 GLY A N 1
ATOM 705 C CA . GLY A 1 90 ? 17.832 -9.317 -14.076 1.00 45.47 90 GLY A CA 1
ATOM 706 C C . GLY A 1 90 ? 19.009 -8.933 -14.978 1.00 45.47 90 GLY A C 1
ATOM 707 O O . GLY A 1 90 ? 18.915 -7.947 -15.707 1.00 45.47 90 GLY A O 1
ATOM 708 N N . LYS A 1 91 ? 20.107 -9.699 -14.992 1.00 44.88 91 LYS A N 1
ATOM 709 C CA . LYS A 1 91 ? 21.130 -9.623 -16.055 1.00 44.88 91 LYS A CA 1
ATOM 710 C C . LYS A 1 91 ? 21.110 -10.898 -16.896 1.00 44.88 91 LYS A C 1
ATOM 712 O O . LYS A 1 91 ? 22.085 -11.636 -16.938 1.00 44.88 91 LYS A O 1
ATOM 717 N N . GLY A 1 92 ? 19.997 -11.156 -17.581 1.00 41.72 92 GLY A N 1
ATOM 718 C CA . GLY A 1 92 ? 19.948 -12.234 -18.568 1.00 41.72 92 GLY A CA 1
ATOM 719 C C . GLY A 1 92 ? 18.561 -12.782 -18.854 1.00 41.72 92 GLY A C 1
ATOM 720 O O . GLY A 1 92 ? 18.207 -13.833 -18.341 1.00 41.72 92 GLY A O 1
ATOM 721 N N . SER A 1 93 ? 17.812 -12.107 -19.724 1.00 38.91 93 SER A N 1
ATOM 722 C CA . SER A 1 93 ? 17.138 -12.716 -20.885 1.00 38.91 93 SER A CA 1
ATOM 723 C C . SER A 1 93 ? 16.001 -11.818 -21.341 1.00 38.91 93 SER A C 1
ATOM 725 O O . SER A 1 93 ? 14.975 -11.675 -20.681 1.00 38.91 93 SER A O 1
ATOM 727 N N . ALA A 1 94 ? 16.193 -11.235 -22.518 1.00 47.62 94 ALA A N 1
ATOM 728 C CA . ALA A 1 94 ? 15.090 -10.853 -23.370 1.00 47.62 94 ALA A CA 1
ATOM 729 C C . ALA A 1 94 ? 14.416 -12.145 -23.855 1.00 47.62 94 ALA A C 1
ATOM 731 O O . ALA A 1 94 ? 14.804 -12.683 -24.883 1.00 47.62 94 ALA A O 1
ATOM 732 N N . ASP A 1 95 ? 13.453 -12.669 -23.100 1.00 38.19 95 ASP A N 1
ATOM 733 C CA . ASP A 1 95 ? 12.435 -13.541 -23.678 1.00 38.19 95 ASP A CA 1
ATOM 73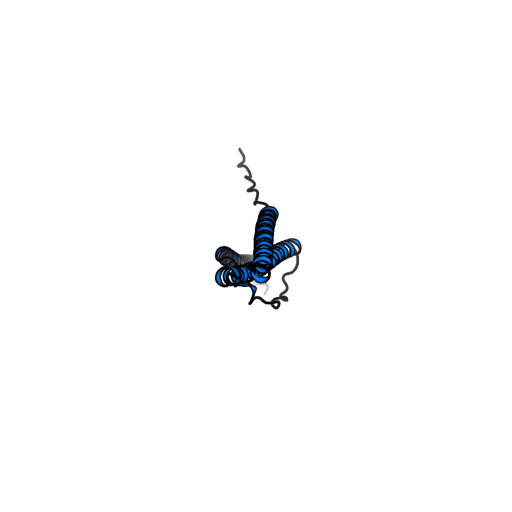4 C C . ASP A 1 95 ? 11.117 -13.436 -22.906 1.00 38.19 95 ASP A C 1
ATOM 736 O O . ASP A 1 95 ? 11.053 -13.486 -21.675 1.00 38.19 95 ASP A O 1
ATOM 740 N N . GLY A 1 96 ? 10.056 -13.195 -23.664 1.00 46.59 96 GLY A N 1
ATOM 741 C CA . GLY A 1 96 ? 8.741 -12.851 -23.166 1.00 46.59 96 GLY A CA 1
ATOM 742 C C . GLY A 1 96 ? 7.991 -14.067 -22.654 1.00 46.59 96 GLY A C 1
ATOM 743 O O . GLY A 1 96 ? 7.305 -14.729 -23.417 1.00 46.59 96 GLY A O 1
ATOM 744 N N . SER A 1 97 ? 8.001 -14.299 -21.345 1.00 43.28 97 SER A N 1
ATOM 745 C CA . SER A 1 97 ? 6.914 -15.024 -20.680 1.00 43.28 97 SER A CA 1
ATOM 746 C C . SER A 1 97 ? 7.006 -14.876 -19.167 1.00 43.28 97 SER A C 1
ATOM 748 O O . SER A 1 97 ? 7.706 -15.642 -18.514 1.00 43.28 97 SER A O 1
ATOM 750 N N . ARG A 1 98 ? 6.305 -13.876 -18.611 1.00 40.06 98 ARG A N 1
ATOM 751 C CA . ARG A 1 98 ? 5.653 -13.901 -17.277 1.00 40.06 98 ARG A CA 1
ATOM 752 C C . ARG A 1 98 ? 4.853 -12.621 -17.038 1.00 40.06 98 ARG A C 1
ATOM 754 O O . ARG A 1 98 ? 4.920 -11.952 -16.019 1.00 40.06 98 ARG A O 1
ATOM 761 N N . VAL A 1 99 ? 4.009 -12.313 -18.015 1.00 48.78 99 VAL A N 1
ATOM 762 C CA . VAL A 1 99 ? 2.810 -11.503 -17.810 1.00 48.78 99 VAL A CA 1
ATOM 763 C C . VAL A 1 99 ? 1.684 -12.481 -17.497 1.00 48.78 99 VAL A C 1
ATOM 765 O O . VAL A 1 99 ? 1.015 -12.927 -18.421 1.00 48.78 99 VAL A O 1
ATOM 768 N N . ARG A 1 100 ? 1.516 -12.884 -16.233 1.00 45.62 100 ARG A N 1
ATOM 769 C CA . ARG A 1 100 ? 0.264 -13.467 -15.695 1.00 45.62 100 ARG A CA 1
ATOM 770 C C . ARG A 1 100 ? 0.459 -13.883 -14.241 1.00 45.62 100 ARG A C 1
ATOM 772 O O . ARG A 1 100 ? 0.643 -15.045 -13.913 1.00 45.62 100 ARG A O 1
ATOM 779 N N . GLY A 1 101 ? 0.411 -12.895 -13.372 1.00 39.47 101 GLY A N 1
ATOM 780 C CA . GLY A 1 101 ? 0.303 -13.079 -11.934 1.00 39.47 101 GLY A CA 1
ATOM 781 C C . GLY A 1 101 ? -0.230 -11.781 -11.365 1.00 39.47 101 GLY A C 1
ATOM 782 O O . GLY A 1 101 ? 0.514 -11.038 -10.754 1.00 39.47 101 GLY A O 1
ATOM 783 N N . ASP A 1 102 ? -1.479 -11.470 -11.712 1.00 42.72 102 ASP A N 1
ATOM 784 C CA . ASP A 1 102 ? -2.269 -10.391 -11.118 1.00 42.72 102 ASP A CA 1
ATOM 785 C C . ASP A 1 102 ? -1.718 -8.951 -11.253 1.00 42.72 102 ASP A C 1
ATOM 787 O O . ASP A 1 102 ? -1.439 -8.263 -10.280 1.00 42.72 102 ASP A O 1
ATOM 791 N N . ARG A 1 103 ? -1.638 -8.421 -12.484 1.00 50.41 103 ARG A N 1
ATOM 792 C CA . ARG A 1 103 ? -1.446 -6.967 -12.691 1.00 50.41 103 ARG A CA 1
ATOM 793 C C . ARG A 1 103 ? -2.677 -6.122 -12.315 1.0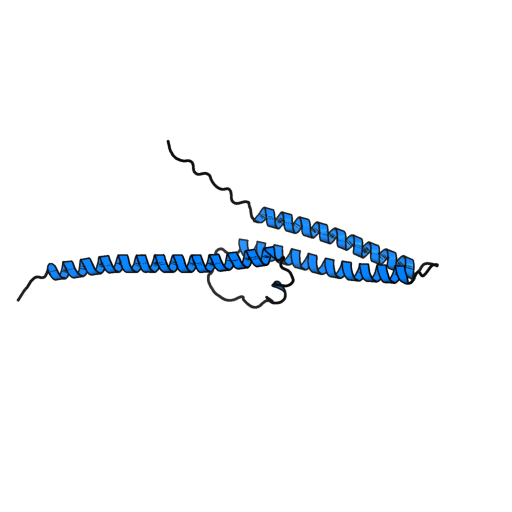0 50.41 103 ARG A C 1
ATOM 795 O O . ARG A 1 103 ? -2.616 -4.901 -12.403 1.00 50.41 103 ARG A O 1
ATOM 802 N N . ASN A 1 104 ? -3.790 -6.740 -11.909 1.00 44.91 104 ASN A N 1
ATOM 803 C CA . ASN A 1 104 ? -4.995 -6.010 -11.513 1.00 44.91 104 ASN A CA 1
ATOM 804 C C . ASN A 1 104 ? -4.968 -5.591 -10.035 1.00 44.91 104 ASN A C 1
ATOM 806 O O . ASN A 1 104 ? -5.535 -4.552 -9.707 1.00 44.91 104 ASN A O 1
ATOM 810 N N . CYS A 1 105 ? -4.274 -6.321 -9.154 1.00 44.06 105 CYS A N 1
ATOM 811 C CA . CYS A 1 105 ? -4.016 -5.859 -7.782 1.00 44.06 105 CYS A CA 1
ATOM 812 C C . CYS A 1 105 ? -2.890 -4.810 -7.691 1.00 44.06 105 CYS A C 1
ATOM 814 O O . CYS A 1 105 ? -2.726 -4.147 -6.668 1.00 44.06 105 CYS A O 1
ATOM 816 N N . ASP A 1 106 ? -2.139 -4.625 -8.779 1.00 51.62 106 ASP A N 1
ATOM 817 C CA . ASP A 1 106 ? -0.923 -3.818 -8.840 1.00 51.62 106 ASP A CA 1
ATOM 818 C C . ASP A 1 106 ? -1.191 -2.305 -8.749 1.00 51.62 106 ASP A C 1
ATOM 820 O O . ASP A 1 106 ? -0.502 -1.597 -8.008 1.00 51.62 106 ASP A O 1
ATOM 824 N N . PHE A 1 107 ? -2.240 -1.822 -9.428 1.00 52.44 107 PHE A N 1
ATOM 825 C CA . PHE A 1 107 ? -2.551 -0.391 -9.542 1.00 52.44 107 PHE A CA 1
ATOM 826 C C . PHE A 1 107 ? -3.126 0.207 -8.248 1.00 52.44 107 PHE A C 1
ATOM 828 O O . PHE A 1 107 ? -2.827 1.346 -7.901 1.00 52.44 107 PHE A O 1
ATOM 835 N N . GLY A 1 108 ? -3.896 -0.575 -7.481 1.00 54.66 108 GLY A N 1
ATOM 836 C CA . GLY A 1 108 ? -4.475 -0.132 -6.203 1.00 54.66 108 GLY A CA 1
ATOM 837 C C . GLY A 1 108 ? -3.451 0.028 -5.072 1.00 54.66 108 GLY A C 1
ATOM 838 O O . GLY A 1 108 ? -3.760 0.595 -4.027 1.00 54.66 108 GLY A O 1
ATOM 839 N N . LEU A 1 109 ? -2.230 -0.471 -5.277 1.00 60.97 109 LEU A N 1
ATOM 840 C CA . LEU A 1 109 ? -1.167 -0.516 -4.275 1.00 60.97 109 LEU A CA 1
ATOM 841 C C . LEU A 1 109 ? 0.042 0.338 -4.656 1.00 60.97 109 LEU A C 1
ATOM 843 O O . LEU A 1 109 ? 1.046 0.282 -3.949 1.00 60.97 109 LEU A O 1
ATOM 847 N N . MET A 1 110 ? 0.003 1.084 -5.762 1.00 65.50 110 MET A N 1
ATOM 848 C CA . MET A 1 110 ? 1.051 2.040 -6.135 1.00 65.50 110 MET A CA 1
ATOM 849 C C . MET A 1 110 ? 0.651 3.442 -5.693 1.00 65.50 110 MET A C 1
ATOM 851 O O . MET A 1 110 ? -0.492 3.861 -5.847 1.00 65.50 110 MET A O 1
ATOM 855 N N . THR A 1 111 ? 1.602 4.198 -5.144 1.00 69.44 111 THR A N 1
ATOM 856 C CA . THR A 1 111 ? 1.404 5.640 -5.001 1.00 69.44 111 THR A CA 1
ATOM 857 C C . THR A 1 111 ? 1.312 6.274 -6.392 1.00 69.44 111 THR A C 1
ATOM 859 O O . THR A 1 111 ? 1.932 5.768 -7.332 1.00 69.44 111 THR A O 1
ATOM 862 N N . PRO A 1 112 ? 0.639 7.426 -6.528 1.00 73.38 112 PRO A N 1
ATOM 863 C CA . PRO A 1 112 ? 0.619 8.179 -7.783 1.00 73.38 112 PRO A CA 1
ATOM 864 C C . PRO A 1 112 ? 2.019 8.462 -8.354 1.00 73.38 112 PRO A C 1
ATOM 866 O O . PRO A 1 112 ? 2.217 8.455 -9.566 1.00 73.38 112 PRO A O 1
ATOM 869 N N . LEU A 1 113 ? 3.012 8.659 -7.481 1.00 71.94 113 LEU A N 1
ATOM 870 C CA . LEU A 1 113 ? 4.400 8.874 -7.882 1.00 71.94 113 LEU A CA 1
ATOM 871 C C . LEU A 1 113 ? 5.036 7.607 -8.471 1.00 71.94 113 LEU A C 1
ATOM 873 O O . LEU A 1 113 ? 5.758 7.685 -9.458 1.00 71.94 113 LEU A O 1
ATOM 877 N N . GLU A 1 114 ? 4.750 6.440 -7.899 1.00 73.44 114 GLU A N 1
ATOM 878 C CA . GLU A 1 114 ? 5.266 5.167 -8.412 1.00 73.44 114 GLU A CA 1
ATOM 879 C C . GLU A 1 114 ? 4.683 4.828 -9.781 1.00 73.44 114 GLU A C 1
ATOM 881 O O . GLU A 1 114 ? 5.419 4.366 -10.648 1.00 73.44 114 GLU A O 1
ATOM 886 N N . VAL A 1 115 ? 3.391 5.101 -9.997 1.00 74.50 115 VAL A N 1
ATOM 887 C CA . VAL A 1 115 ? 2.760 4.944 -11.318 1.00 74.50 115 VAL A CA 1
ATOM 888 C C . VAL A 1 115 ? 3.491 5.808 -12.343 1.00 74.50 115 VAL A C 1
ATOM 890 O O . VAL A 1 115 ? 3.890 5.323 -13.399 1.00 74.50 115 VAL A O 1
ATOM 893 N N . ARG A 1 116 ? 3.760 7.070 -11.992 1.00 86.50 116 ARG A N 1
ATOM 894 C CA . ARG A 1 116 ? 4.462 7.996 -12.880 1.00 86.50 116 ARG A CA 1
ATOM 895 C C . ARG A 1 116 ? 5.895 7.559 -13.194 1.00 86.50 116 ARG A C 1
ATOM 897 O O . ARG A 1 116 ? 6.354 7.731 -14.321 1.00 86.50 116 ARG A O 1
ATOM 904 N N . ILE A 1 117 ? 6.609 7.012 -12.212 1.0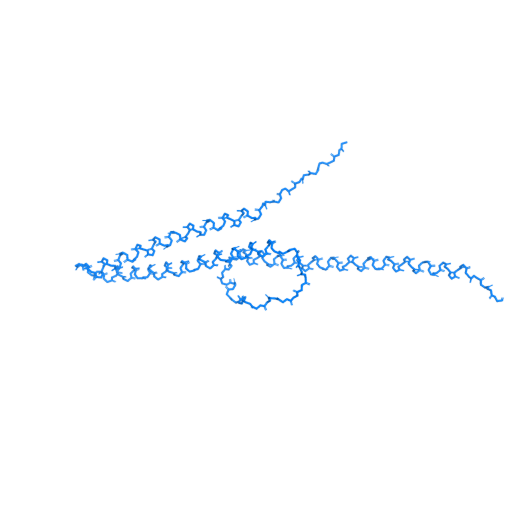0 80.56 117 ILE A N 1
ATOM 905 C CA . ILE A 1 117 ? 7.961 6.478 -12.415 1.00 80.56 117 ILE A CA 1
ATOM 906 C C . ILE A 1 117 ? 7.925 5.293 -13.383 1.00 80.56 117 ILE A C 1
ATOM 908 O O . ILE A 1 117 ? 8.747 5.240 -14.296 1.00 80.56 117 ILE A O 1
ATOM 912 N N . GLU A 1 118 ? 6.977 4.367 -13.223 1.00 81.50 118 GLU A N 1
ATOM 913 C CA . GLU A 1 118 ? 6.881 3.193 -14.096 1.00 81.50 118 GLU A CA 1
ATOM 914 C C . GLU A 1 118 ? 6.505 3.574 -15.535 1.00 81.50 118 GLU A C 1
ATOM 916 O O . GLU A 1 118 ? 7.113 3.073 -16.481 1.00 81.50 118 GLU A O 1
ATOM 921 N N . GLU A 1 119 ? 5.593 4.534 -15.715 1.00 82.25 119 GLU A N 1
ATOM 922 C CA . GLU A 1 119 ? 5.292 5.122 -17.028 1.00 82.25 119 GLU A CA 1
ATOM 923 C C . GLU A 1 119 ? 6.552 5.676 -17.707 1.00 82.25 119 GLU A C 1
ATOM 925 O O . GLU A 1 119 ? 6.836 5.358 -18.864 1.00 82.25 119 GLU A O 1
ATOM 930 N N . LEU A 1 120 ? 7.343 6.476 -16.984 1.00 91.44 120 LEU A N 1
ATOM 931 C CA . LEU A 1 120 ? 8.577 7.057 -17.514 1.00 91.44 120 LEU A CA 1
ATOM 932 C C . LEU A 1 120 ? 9.629 5.985 -17.824 1.00 91.44 120 LEU A C 1
ATOM 934 O O . LEU A 1 120 ? 10.276 6.046 -18.869 1.00 91.44 120 LEU A O 1
ATOM 938 N N . ARG A 1 121 ? 9.777 4.969 -16.963 1.00 85.88 121 ARG A N 1
ATOM 939 C CA . ARG A 1 121 ? 10.658 3.815 -17.214 1.00 85.88 121 ARG A CA 1
ATOM 940 C C . ARG A 1 121 ? 10.236 3.051 -18.469 1.00 85.88 121 ARG A C 1
ATOM 942 O O . ARG A 1 121 ? 11.098 2.584 -19.215 1.00 85.88 121 ARG A O 1
ATOM 949 N N . HIS A 1 122 ? 8.934 2.899 -18.704 1.00 89.38 122 HIS A N 1
ATOM 950 C CA . HIS A 1 122 ? 8.408 2.255 -19.902 1.00 89.38 122 HIS A CA 1
ATOM 951 C C . HIS A 1 122 ? 8.686 3.083 -21.163 1.00 89.38 122 HIS A C 1
ATOM 953 O O . HIS A 1 122 ? 9.200 2.542 -22.142 1.00 89.38 122 HIS A O 1
ATOM 959 N N . HIS A 1 123 ? 8.430 4.393 -21.121 1.00 95.56 123 HIS A N 1
ATOM 960 C CA . HIS A 1 123 ? 8.746 5.298 -22.229 1.00 95.56 123 HIS A CA 1
ATOM 961 C C . HIS A 1 123 ? 10.235 5.279 -22.571 1.00 95.56 123 HIS A C 1
ATOM 963 O O . HIS A 1 123 ? 10.589 5.085 -23.730 1.00 95.56 123 HIS A O 1
ATOM 969 N N . LEU A 1 124 ? 11.113 5.369 -21.569 1.00 91.56 124 LEU A N 1
ATOM 970 C CA . LEU A 1 124 ? 12.558 5.337 -21.788 1.00 91.56 124 LEU A CA 1
ATOM 971 C C . LEU A 1 124 ? 13.018 4.021 -22.434 1.00 91.56 124 LEU A C 1
ATOM 973 O O . LEU A 1 124 ? 13.912 4.028 -23.281 1.00 91.56 124 LEU A O 1
ATOM 977 N N . ARG A 1 125 ? 12.403 2.886 -22.069 1.00 92.69 125 ARG A N 1
ATOM 978 C CA . ARG A 1 125 ? 12.661 1.589 -22.718 1.00 92.69 125 ARG A CA 1
ATOM 979 C C . ARG A 1 125 ? 12.302 1.623 -24.204 1.00 92.69 125 ARG A C 1
ATOM 981 O O . ARG A 1 125 ? 13.090 1.148 -25.020 1.00 92.69 125 ARG A O 1
ATOM 988 N N . ILE A 1 126 ? 11.152 2.200 -24.552 1.00 96.56 126 ILE A N 1
ATOM 989 C CA . ILE A 1 126 ? 10.729 2.362 -25.949 1.00 96.56 126 ILE A CA 1
ATOM 990 C C . ILE A 1 126 ? 11.700 3.280 -26.691 1.00 96.56 126 ILE A C 1
ATOM 992 O O . ILE A 1 126 ? 12.228 2.892 -27.730 1.00 96.56 126 ILE A O 1
ATOM 996 N N . GLU A 1 127 ? 11.976 4.466 -26.152 1.00 92.25 127 GLU A N 1
ATOM 997 C CA . GLU A 1 127 ? 12.871 5.445 -26.776 1.00 92.25 127 GLU A CA 1
ATOM 998 C C . GLU A 1 127 ? 14.267 4.864 -27.011 1.00 92.25 127 GLU A C 1
ATOM 1000 O O . GLU A 1 127 ? 14.822 5.005 -28.100 1.00 92.25 127 GLU A O 1
ATOM 1005 N N . SER A 1 128 ? 14.804 4.127 -26.037 1.00 91.12 128 SER A N 1
ATOM 1006 C CA . SER A 1 128 ? 16.100 3.455 -26.170 1.00 91.12 128 SER A CA 1
ATOM 1007 C C . SER A 1 128 ? 16.090 2.423 -27.301 1.00 91.12 128 SER A C 1
ATOM 1009 O O . SER A 1 128 ? 17.014 2.396 -28.112 1.00 91.12 128 SER A O 1
ATOM 1011 N N . ALA A 1 129 ? 15.035 1.608 -27.403 1.00 94.00 129 ALA A N 1
ATOM 1012 C CA . ALA A 1 129 ? 14.892 0.631 -28.482 1.00 94.00 129 ALA A CA 1
ATOM 1013 C C . ALA A 1 129 ? 14.772 1.303 -29.861 1.00 94.00 129 ALA A C 1
ATOM 1015 O O . ALA A 1 129 ? 15.370 0.838 -30.832 1.00 94.00 129 ALA A O 1
ATOM 1016 N N . VAL A 1 130 ? 14.049 2.422 -29.946 1.00 97.38 130 VAL A N 1
ATOM 1017 C CA . VAL A 1 130 ? 13.923 3.218 -31.176 1.00 97.38 130 VAL A CA 1
ATOM 1018 C C . VAL A 1 130 ? 15.275 3.802 -31.590 1.00 97.38 130 VAL A C 1
ATOM 1020 O O . VAL A 1 130 ? 15.657 3.698 -32.756 1.00 97.38 130 VAL A O 1
ATOM 1023 N N . VAL A 1 131 ? 16.031 4.369 -30.646 1.00 96.75 131 VAL A N 1
ATOM 1024 C CA . VAL A 1 131 ? 17.368 4.929 -30.900 1.00 96.75 131 VAL A CA 1
ATOM 1025 C C . VAL A 1 131 ? 18.349 3.845 -31.348 1.00 96.75 131 VAL A C 1
ATOM 1027 O O . VAL A 1 131 ? 19.084 4.051 -32.314 1.00 96.75 131 VAL A O 1
ATOM 1030 N N . GLU A 1 132 ? 18.352 2.680 -30.699 1.00 96.00 132 GLU A N 1
ATOM 1031 C CA . GLU A 1 132 ? 19.171 1.540 -31.129 1.00 96.00 132 GLU A CA 1
ATOM 1032 C C . GLU A 1 132 ? 18.769 1.038 -32.524 1.00 96.00 132 GLU A C 1
ATOM 1034 O O . GLU A 1 132 ? 19.636 0.786 -33.365 1.00 96.00 132 GLU A O 1
ATOM 1039 N N . GLY A 1 133 ? 17.469 0.995 -32.831 1.00 95.69 133 GLY A N 1
ATOM 1040 C CA . GLY A 1 133 ? 16.970 0.702 -34.175 1.00 95.69 133 GLY A CA 1
ATOM 1041 C C . GLY A 1 133 ? 17.502 1.686 -35.223 1.00 95.69 133 GLY A C 1
ATOM 1042 O O . GLY A 1 133 ? 18.030 1.269 -36.256 1.00 95.69 133 GLY A O 1
ATOM 1043 N N . ALA A 1 134 ? 17.450 2.988 -34.934 1.00 96.44 134 ALA A N 1
ATOM 1044 C CA . ALA A 1 134 ? 17.968 4.026 -35.822 1.00 96.44 134 ALA A CA 1
ATOM 1045 C C . ALA A 1 134 ? 19.486 3.901 -36.044 1.00 96.44 134 ALA A C 1
ATOM 1047 O O . ALA A 1 134 ? 19.949 3.944 -37.187 1.00 96.44 134 ALA A O 1
ATOM 1048 N N . LYS A 1 135 ? 20.267 3.673 -34.977 1.00 96.06 135 LYS A N 1
ATOM 1049 C CA . LYS A 1 135 ? 21.716 3.418 -35.080 1.00 96.06 135 LYS A CA 1
ATOM 1050 C C . LYS A 1 135 ? 22.010 2.204 -35.959 1.00 96.06 135 LYS A C 1
ATOM 1052 O O . LYS A 1 135 ? 22.912 2.253 -36.796 1.00 96.06 135 LYS A O 1
ATOM 1057 N N . ASN A 1 136 ? 21.242 1.126 -35.797 1.00 94.81 136 ASN A N 1
ATOM 1058 C CA . ASN A 1 136 ? 21.432 -0.097 -36.565 1.00 94.81 136 ASN A CA 1
ATOM 1059 C C . ASN A 1 136 ? 21.167 0.116 -38.066 1.00 94.81 136 ASN A C 1
ATOM 1061 O O . ASN A 1 136 ? 21.947 -0.352 -38.896 1.00 94.81 136 ASN A O 1
ATOM 1065 N N . VAL A 1 137 ? 20.126 0.881 -38.413 1.00 95.06 137 VAL A N 1
ATOM 1066 C CA . VAL A 1 137 ? 19.825 1.262 -39.804 1.00 95.06 137 VAL A CA 1
ATOM 1067 C C . VAL A 1 137 ? 20.941 2.123 -40.399 1.00 95.06 137 VAL A C 1
ATOM 1069 O O . VAL A 1 137 ? 21.405 1.835 -41.501 1.00 95.06 137 VAL A O 1
ATOM 1072 N N . ILE A 1 138 ? 21.428 3.137 -39.676 1.00 92.06 138 ILE A N 1
ATOM 1073 C CA . ILE A 1 138 ? 22.534 3.993 -40.145 1.00 92.06 138 ILE A CA 1
ATOM 1074 C C . ILE A 1 138 ? 23.777 3.153 -40.440 1.00 92.06 138 ILE A C 1
ATOM 1076 O O . ILE A 1 138 ? 24.392 3.308 -41.495 1.00 92.06 138 ILE A O 1
ATOM 1080 N N . ARG A 1 139 ? 24.126 2.234 -39.536 1.00 92.88 139 ARG A N 1
ATOM 1081 C CA . ARG A 1 139 ? 25.262 1.327 -39.712 1.00 92.88 139 ARG A CA 1
ATOM 1082 C C . ARG A 1 139 ? 25.098 0.453 -40.958 1.00 92.88 139 ARG A C 1
ATOM 1084 O O . ARG A 1 139 ? 26.047 0.328 -41.728 1.00 92.88 139 ARG A O 1
ATOM 1091 N N . LEU A 1 140 ? 23.902 -0.102 -41.183 1.00 91.12 140 LEU A N 1
ATOM 1092 C CA . LEU A 1 140 ? 23.603 -0.908 -42.371 1.00 91.12 140 LEU A CA 1
ATOM 1093 C C . LEU A 1 140 ? 23.759 -0.088 -43.662 1.00 91.12 140 LEU A C 1
ATOM 1095 O O . LEU A 1 140 ? 24.426 -0.531 -44.596 1.00 91.12 140 LEU A O 1
ATOM 1099 N N . LEU A 1 141 ? 23.225 1.134 -43.693 1.00 89.50 141 LEU A N 1
ATOM 1100 C CA . LEU A 1 141 ? 23.329 2.028 -44.849 1.00 89.50 141 LEU A CA 1
ATOM 1101 C C . LEU A 1 141 ? 24.768 2.488 -45.116 1.00 89.50 141 LEU A C 1
ATOM 1103 O O . LEU A 1 141 ? 25.184 2.576 -46.269 1.00 89.50 141 LEU A O 1
ATOM 1107 N N . GLN A 1 142 ? 25.556 2.758 -44.073 1.00 87.31 142 GLN A N 1
ATOM 1108 C CA . GLN A 1 142 ? 26.975 3.087 -44.223 1.00 87.31 142 GLN A CA 1
ATOM 1109 C C . GLN A 1 142 ? 27.771 1.904 -44.785 1.00 87.31 142 GLN A C 1
ATOM 1111 O O . GLN A 1 142 ? 28.579 2.106 -45.695 1.00 87.31 142 GLN A O 1
ATOM 1116 N N . SER A 1 143 ? 27.508 0.678 -44.309 1.00 81.88 143 SER A N 1
ATOM 1117 C CA . SER A 1 143 ? 28.120 -0.523 -44.888 1.00 81.88 143 SER A CA 1
ATOM 1118 C C . SER A 1 143 ? 27.719 -0.718 -46.350 1.00 81.88 143 SER A C 1
ATOM 1120 O O . SER A 1 143 ? 28.609 -0.858 -47.187 1.00 81.88 143 SER A O 1
ATOM 1122 N N . ALA A 1 144 ? 26.426 -0.604 -46.675 1.00 78.38 144 ALA A N 1
ATOM 1123 C CA . ALA A 1 144 ? 25.907 -0.723 -48.037 1.00 78.38 144 ALA A CA 1
ATOM 1124 C C . ALA A 1 144 ? 26.532 0.311 -48.989 1.00 78.38 144 ALA A C 1
ATOM 1126 O O . ALA A 1 144 ? 27.017 -0.027 -50.062 1.00 78.38 144 ALA A O 1
ATOM 1127 N N . ARG A 1 145 ? 26.649 1.574 -48.559 1.00 76.50 145 ARG A N 1
ATOM 1128 C CA . ARG A 1 145 ? 27.289 2.628 -49.361 1.00 76.50 145 ARG A CA 1
ATOM 1129 C C . ARG A 1 145 ? 28.764 2.334 -49.642 1.00 76.50 145 ARG A C 1
ATOM 1131 O O . ARG A 1 145 ? 29.282 2.719 -50.688 1.00 76.50 145 ARG A O 1
ATOM 1138 N N . SER A 1 146 ? 29.462 1.707 -48.697 1.00 69.94 146 SER A N 1
ATOM 1139 C CA . SER A 1 146 ? 30.865 1.328 -48.878 1.00 69.94 146 SER A CA 1
ATOM 1140 C C . SER A 1 146 ? 31.038 0.093 -49.765 1.00 69.94 146 SER A C 1
ATOM 1142 O O . SER A 1 146 ? 31.994 0.049 -50.535 1.00 69.94 146 SER A O 1
ATOM 1144 N N . THR A 1 147 ? 30.113 -0.872 -49.713 1.00 70.69 147 THR A N 1
ATOM 1145 C CA . THR A 1 147 ? 30.097 -2.024 -50.625 1.00 70.69 147 THR A CA 1
ATOM 1146 C C . THR A 1 147 ? 29.721 -1.610 -52.042 1.00 70.69 147 THR A C 1
ATOM 1148 O O . THR A 1 147 ? 30.413 -2.009 -52.970 1.00 70.69 147 THR A O 1
ATOM 1151 N N . ASP A 1 148 ? 28.727 -0.736 -52.216 1.00 69.12 148 ASP A N 1
ATOM 1152 C CA . ASP A 1 148 ? 28.296 -0.269 -53.540 1.00 69.12 148 ASP A CA 1
ATOM 1153 C C . ASP A 1 148 ? 29.401 0.522 -54.244 1.00 69.12 148 ASP A C 1
ATOM 1155 O O . ASP A 1 148 ? 29.658 0.325 -55.428 1.00 69.12 148 ASP A O 1
ATOM 1159 N N . LYS A 1 149 ? 30.129 1.375 -53.509 1.00 68.56 149 LYS A N 1
ATOM 1160 C CA . LYS A 1 149 ? 31.299 2.076 -54.057 1.00 68.56 149 LYS A CA 1
ATOM 1161 C C . LYS A 1 149 ? 32.403 1.121 -54.511 1.00 68.56 149 LYS A C 1
ATOM 1163 O O . LYS A 1 149 ? 33.025 1.384 -55.533 1.00 68.56 149 LYS A O 1
ATOM 1168 N N . LYS A 1 150 ? 32.653 0.039 -53.766 1.00 66.00 150 LYS A N 1
ATOM 1169 C CA . LYS A 1 150 ? 33.643 -0.978 -54.153 1.00 66.00 150 LYS A CA 1
ATOM 1170 C C . LYS A 1 150 ? 33.189 -1.763 -55.381 1.00 66.00 150 LYS A C 1
ATOM 1172 O O . LYS A 1 150 ? 33.972 -1.906 -56.307 1.00 66.00 150 LYS A O 1
ATOM 1177 N N . ALA A 1 151 ? 31.928 -2.191 -55.419 1.00 61.78 151 ALA A N 1
ATOM 1178 C CA . ALA A 1 151 ? 31.365 -2.908 -56.560 1.00 61.78 151 ALA A CA 1
ATOM 1179 C C . ALA A 1 151 ? 31.394 -2.064 -57.848 1.00 61.78 151 ALA A C 1
ATOM 1181 O O . ALA A 1 151 ? 31.736 -2.571 -58.913 1.00 61.78 151 ALA A O 1
ATOM 1182 N N . LEU A 1 152 ? 31.096 -0.762 -57.753 1.00 60.81 152 LEU A N 1
ATOM 1183 C CA . LEU A 1 152 ? 31.209 0.162 -58.886 1.00 60.81 152 LEU A CA 1
ATOM 1184 C C . LEU A 1 152 ? 32.663 0.358 -59.335 1.00 60.81 152 LEU A C 1
ATOM 1186 O O . LEU A 1 152 ? 32.929 0.341 -60.531 1.00 60.81 152 LEU A O 1
ATOM 1190 N N . GLN A 1 153 ? 33.605 0.487 -58.397 1.00 65.31 153 GLN A N 1
ATOM 1191 C CA . GLN A 1 153 ? 35.027 0.610 -58.727 1.00 65.31 153 GLN A CA 1
ATOM 1192 C C . GLN A 1 153 ? 35.581 -0.669 -59.378 1.00 65.31 153 GLN A C 1
ATOM 1194 O O . GLN A 1 153 ? 36.379 -0.583 -60.308 1.00 65.31 153 GLN A O 1
ATOM 1199 N N . GLU A 1 154 ? 35.154 -1.852 -58.931 1.00 62.50 154 GLU A N 1
ATOM 1200 C CA . GLU A 1 154 ? 35.523 -3.129 -59.553 1.00 62.50 154 GLU A CA 1
ATOM 1201 C C . GLU A 1 154 ? 34.993 -3.224 -60.992 1.00 62.50 154 GLU A C 1
ATOM 1203 O O . GLU A 1 154 ? 35.753 -3.604 -61.875 1.00 62.50 154 GLU A O 1
ATOM 1208 N N . LEU A 1 155 ? 33.758 -2.786 -61.267 1.00 60.31 155 LEU A N 1
ATOM 1209 C CA . LEU A 1 155 ? 33.213 -2.717 -62.633 1.00 60.31 155 LEU A CA 1
ATOM 1210 C C . LEU A 1 155 ? 33.935 -1.689 -63.523 1.00 60.31 155 LEU A C 1
ATOM 1212 O O . LEU A 1 155 ? 34.197 -1.979 -64.685 1.00 60.31 155 LEU A O 1
ATOM 1216 N N . GLU A 1 156 ? 34.308 -0.519 -62.994 1.00 60.00 156 GLU A N 1
ATOM 1217 C CA . GLU A 1 156 ? 35.133 0.466 -63.721 1.00 60.00 156 GLU A CA 1
ATOM 1218 C C . GLU A 1 156 ? 36.556 -0.043 -64.002 1.00 60.00 156 GLU A C 1
ATOM 1220 O O . GLU A 1 156 ? 37.193 0.393 -64.960 1.00 60.00 156 GLU A O 1
ATOM 1225 N N . THR A 1 157 ? 37.050 -0.984 -63.190 1.00 60.81 157 THR A N 1
ATOM 1226 C CA . THR A 1 157 ? 38.364 -1.622 -63.372 1.00 60.81 157 THR A CA 1
ATOM 1227 C C . THR A 1 157 ? 38.323 -2.768 -64.396 1.00 60.81 157 THR A C 1
ATOM 1229 O O . THR A 1 157 ? 39.379 -3.213 -64.841 1.00 60.81 157 THR A O 1
ATOM 1232 N N . TYR A 1 158 ? 37.134 -3.177 -64.859 1.00 61.44 158 TYR A N 1
ATOM 1233 C CA . TYR A 1 158 ? 36.938 -4.042 -66.031 1.00 61.44 158 TYR A CA 1
ATOM 1234 C C . TYR A 1 158 ? 36.424 -3.241 -67.251 1.00 61.44 158 TYR A C 1
ATOM 1236 O O . TYR A 1 158 ? 35.289 -3.447 -67.691 1.00 61.44 158 TYR A O 1
ATOM 1244 N N . PRO A 1 159 ? 37.203 -2.313 -67.844 1.00 54.62 159 PRO A N 1
ATOM 1245 C CA . PRO A 1 159 ? 36.820 -1.703 -69.106 1.00 54.62 159 PRO A CA 1
ATOM 1246 C C . PRO A 1 159 ? 37.170 -2.654 -70.262 1.00 54.62 159 PRO A C 1
ATOM 1248 O O . PRO A 1 159 ? 38.337 -2.835 -70.579 1.00 54.62 159 PRO A O 1
ATOM 1251 N N . ASN A 1 160 ? 36.144 -3.202 -70.919 1.00 56.38 160 ASN A N 1
ATOM 1252 C CA . ASN A 1 160 ? 36.197 -3.782 -72.270 1.00 56.38 160 ASN A CA 1
ATOM 1253 C C . ASN A 1 160 ? 37.329 -4.792 -72.558 1.00 56.38 160 ASN A C 1
ATOM 1255 O O . ASN A 1 160 ? 38.261 -4.478 -73.293 1.00 56.38 160 ASN A O 1
ATOM 1259 N N . ASP A 1 161 ? 37.164 -6.037 -72.111 1.00 58.31 161 ASP A N 1
ATOM 1260 C CA . ASP A 1 161 ? 37.758 -7.187 -72.806 1.00 58.31 161 ASP A CA 1
ATOM 1261 C C . ASP A 1 161 ? 36.699 -7.794 -73.747 1.00 58.31 161 ASP A C 1
ATOM 1263 O O . ASP A 1 161 ? 35.958 -8.700 -73.363 1.00 58.31 161 ASP A O 1
ATOM 1267 N N . TYR A 1 162 ? 36.597 -7.249 -74.964 1.00 50.09 162 TYR A N 1
ATOM 1268 C CA . TYR A 1 162 ? 35.980 -7.877 -76.143 1.00 50.09 162 TYR A CA 1
ATOM 1269 C C . TYR A 1 162 ? 36.746 -7.475 -77.402 1.00 50.09 162 TYR A C 1
ATOM 1271 O O . TYR A 1 162 ? 37.044 -6.266 -77.545 1.00 50.09 162 TYR A O 1
#